Protein AF-A0A2M3ZCM7-F1 (afdb_monomer_lite)

Secondary structure (DSSP, 8-state):
---TTTTS--S-------TT-SS-HHHHHHHHHHHHHHHHHHHHHHHHHHHHHTTS---TTS-TT-PPPHHHHHHHHHHHHHHHHHHHHHHHS-HHHHHHTT-

Foldseek 3Di:
DDDPCPPPDPDDDDDPDPPPPPPPPPVVVVVVVVVVVVVVVVVVVVVVVVVVPPPDDDDPPDDPDDDDDPVRVVVVVVVVVVVVVVVVVVVVDDPVNVVVVVD

Organism: NCBI:txid58242

Radius of gyration: 28.91 Å; chains: 1; bounding box: 55×28×83 Å

pLDDT: mean 72.16, std 17.97, range [42.59, 95.56]

Structure (mmCIF, N/CA/C/O backbone):
data_AF-A0A2M3ZCM7-F1
#
_entry.id   AF-A0A2M3ZCM7-F1
#
loop_
_atom_site.group_PDB
_atom_site.id
_atom_site.type_symbol
_atom_site.label_atom_id
_atom_site.label_alt_id
_atom_site.label_comp_id
_atom_site.label_asym_id
_atom_site.label_entity_id
_atom_site.label_seq_id
_atom_site.pdbx_PDB_ins_code
_atom_site.Cartn_x
_atom_site.Cartn_y
_atom_site.Cartn_z
_atom_site.occupancy
_atom_site.B_iso_or_equiv
_atom_site.auth_seq_id
_atom_site.auth_comp_id
_atom_site.auth_asym_id
_atom_site.auth_atom_id
_atom_site.pdbx_PDB_model_num
ATOM 1 N N . MET A 1 1 ? 16.831 5.278 57.180 1.00 63.19 1 MET A N 1
ATOM 2 C CA . MET A 1 1 ? 16.059 5.564 55.955 1.00 63.19 1 MET A CA 1
ATOM 3 C C . MET A 1 1 ? 14.681 4.972 56.164 1.00 63.19 1 MET A C 1
ATOM 5 O O . MET A 1 1 ? 14.606 3.761 56.311 1.00 63.19 1 MET A O 1
ATOM 9 N N . ALA A 1 2 ? 13.650 5.801 56.328 1.00 73.25 2 ALA A N 1
ATOM 10 C CA . ALA A 1 2 ? 12.276 5.312 56.453 1.00 73.25 2 ALA A CA 1
ATOM 11 C C . ALA A 1 2 ? 11.767 4.894 55.066 1.00 73.25 2 ALA A C 1
ATOM 13 O O . ALA A 1 2 ? 12.061 5.576 54.084 1.00 73.25 2 ALA A O 1
ATOM 14 N N . ASP A 1 3 ? 11.071 3.761 54.993 1.00 80.88 3 ASP A N 1
ATOM 15 C CA . ASP A 1 3 ? 10.528 3.221 53.747 1.00 80.88 3 ASP A CA 1
ATOM 16 C C . ASP A 1 3 ? 9.280 4.025 53.346 1.00 80.88 3 ASP A C 1
ATOM 18 O O . ASP A 1 3 ? 8.323 4.153 54.111 1.00 80.88 3 ASP A O 1
ATOM 22 N N . GLU A 1 4 ? 9.297 4.590 52.139 1.00 83.62 4 GLU A N 1
ATOM 23 C CA . GLU A 1 4 ? 8.262 5.476 51.589 1.00 83.62 4 GLU A CA 1
ATOM 24 C C . GLU A 1 4 ? 6.860 4.830 51.593 1.00 83.62 4 GLU A C 1
ATOM 26 O O . GLU A 1 4 ? 5.840 5.519 51.666 1.00 83.62 4 GLU A O 1
ATOM 31 N N . TYR A 1 5 ? 6.798 3.495 51.594 1.00 86.25 5 TYR A N 1
ATOM 32 C CA . TYR A 1 5 ? 5.560 2.720 51.490 1.00 86.25 5 TYR A CA 1
ATOM 33 C C . TYR A 1 5 ? 4.997 2.223 52.828 1.00 86.25 5 TYR A C 1
ATOM 35 O O . TYR A 1 5 ? 4.001 1.491 52.838 1.00 86.25 5 TYR A O 1
ATOM 43 N N . GLU A 1 6 ? 5.578 2.619 53.962 1.00 85.94 6 GLU A N 1
ATOM 44 C CA . GLU A 1 6 ? 5.128 2.166 55.286 1.00 85.94 6 GLU A CA 1
ATOM 45 C C . GLU A 1 6 ? 3.672 2.574 55.594 1.00 85.94 6 GLU A C 1
ATOM 47 O O . GLU A 1 6 ? 2.922 1.822 56.215 1.00 85.94 6 GLU A O 1
ATOM 52 N N . HIS A 1 7 ? 3.226 3.712 55.058 1.00 86.44 7 HIS A N 1
ATOM 53 C CA . HIS A 1 7 ? 1.881 4.260 55.274 1.00 86.44 7 HIS A CA 1
ATOM 54 C C . HIS A 1 7 ? 0.804 3.674 54.343 1.00 86.44 7 HIS A C 1
AT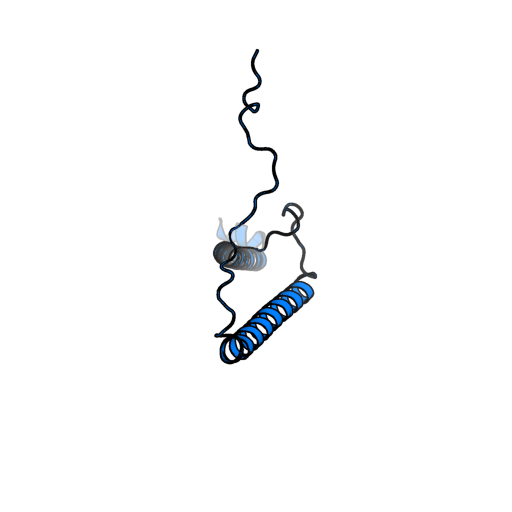OM 56 O O . HIS A 1 7 ? -0.370 4.044 54.438 1.00 86.44 7 HIS A O 1
ATOM 62 N N . VAL A 1 8 ? 1.167 2.782 53.416 1.00 87.56 8 VAL A N 1
ATOM 63 C CA . VAL A 1 8 ? 0.222 2.261 52.422 1.00 87.56 8 VAL A CA 1
ATOM 64 C C . VAL A 1 8 ? -0.587 1.100 52.995 1.00 87.56 8 VAL A C 1
ATOM 66 O O . VAL A 1 8 ? -0.060 0.129 53.539 1.00 87.56 8 VAL A O 1
ATOM 69 N N . ASN A 1 9 ? -1.907 1.163 52.821 1.00 85.00 9 ASN A N 1
ATOM 70 C CA . ASN A 1 9 ? -2.808 0.096 53.237 1.00 85.00 9 ASN A CA 1
ATOM 71 C C . ASN A 1 9 ? -2.646 -1.138 52.328 1.00 85.00 9 ASN A C 1
ATOM 73 O O . ASN A 1 9 ? -3.027 -1.118 51.160 1.00 85.00 9 ASN A O 1
ATOM 77 N N . LYS A 1 10 ? -2.120 -2.234 52.888 1.00 88.50 10 LYS A N 1
ATOM 78 C CA . LYS A 1 10 ? -1.837 -3.497 52.175 1.00 88.50 10 LYS A CA 1
ATOM 79 C C . LYS A 1 10 ? -3.068 -4.400 51.986 1.00 88.50 10 LYS A C 1
ATOM 81 O O . LYS A 1 10 ? -2.943 -5.529 51.512 1.00 88.50 10 LYS A O 1
ATOM 86 N N . SER A 1 11 ? -4.258 -3.956 52.394 1.00 87.44 11 SER A N 1
ATOM 87 C CA . SER A 1 11 ? -5.482 -4.753 52.262 1.00 87.44 11 SER A CA 1
ATOM 88 C C . SER A 1 11 ? -6.016 -4.782 50.823 1.00 87.44 11 SER A C 1
ATOM 90 O O . SER A 1 11 ? -5.798 -3.875 50.023 1.00 87.44 11 SER A O 1
ATOM 92 N N . LYS A 1 12 ? -6.744 -5.853 50.475 1.00 85.31 12 LYS A N 1
ATOM 93 C CA . LYS A 1 12 ? -7.383 -5.992 49.157 1.00 85.31 12 LYS A CA 1
ATOM 94 C C . LYS A 1 12 ? -8.462 -4.915 48.977 1.00 85.31 12 LYS A C 1
ATOM 96 O O . LYS A 1 12 ? -9.352 -4.795 49.820 1.00 85.31 12 LYS A O 1
ATOM 101 N N . LEU A 1 13 ? -8.420 -4.192 47.854 1.00 83.31 13 LEU A N 1
ATOM 102 C CA . LEU A 1 13 ? -9.387 -3.147 47.501 1.00 83.31 13 LEU A CA 1
ATOM 103 C C . LEU A 1 13 ? -10.820 -3.707 47.476 1.00 83.31 13 LEU A C 1
ATOM 105 O O . LEU A 1 13 ? -11.167 -4.532 46.629 1.00 83.31 13 LEU A O 1
ATOM 109 N N . LYS A 1 14 ? -11.667 -3.238 48.397 1.00 84.69 14 LYS A N 1
ATOM 110 C CA . LYS A 1 14 ? -13.102 -3.546 48.411 1.00 84.69 14 LYS A CA 1
ATOM 111 C C . LYS A 1 14 ? -13.855 -2.442 47.676 1.00 84.69 14 LYS A C 1
ATOM 113 O O . LYS A 1 14 ? -14.013 -1.342 48.196 1.00 84.69 14 LYS A O 1
ATOM 118 N N . LEU A 1 15 ? -14.335 -2.738 46.472 1.00 80.81 15 LEU A N 1
ATOM 119 C CA . LEU A 1 15 ? -15.217 -1.836 45.734 1.00 80.81 15 LEU A CA 1
ATOM 120 C C . LEU A 1 15 ? -16.626 -1.909 46.330 1.00 80.81 15 LEU A C 1
ATOM 122 O O . LEU A 1 15 ? -17.174 -3.003 46.491 1.00 80.81 15 LEU A O 1
ATOM 126 N N . ARG A 1 16 ? -17.234 -0.756 46.638 1.00 80.38 16 ARG A N 1
ATOM 127 C CA . ARG A 1 16 ? -18.668 -0.704 46.944 1.00 80.38 16 ARG A CA 1
ATOM 128 C C . ARG A 1 16 ? -19.443 -1.033 45.672 1.00 80.38 16 ARG A C 1
ATOM 130 O O . ARG A 1 16 ? -19.639 -0.185 44.812 1.00 80.38 16 ARG A O 1
ATOM 137 N N . VAL A 1 17 ? -19.873 -2.282 45.558 1.00 63.53 17 VAL A N 1
ATOM 138 C CA . VAL A 1 17 ? -20.902 -2.669 44.597 1.00 63.53 17 VAL A CA 1
ATOM 139 C C . VAL A 1 17 ? -22.241 -2.274 45.210 1.00 63.53 17 VAL A C 1
ATOM 141 O O . VAL A 1 17 ? -22.581 -2.745 46.292 1.00 63.53 17 VAL A O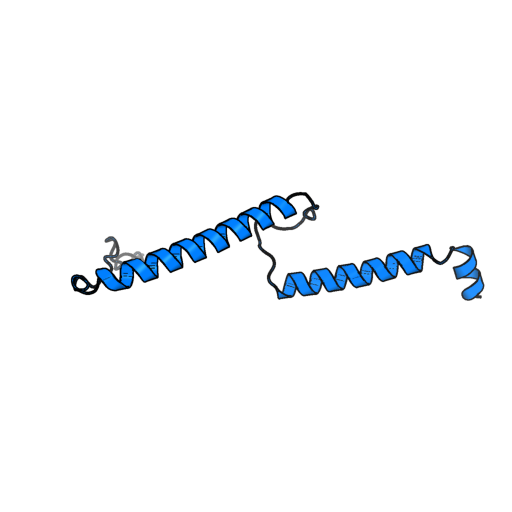 1
ATOM 144 N N . GLU A 1 18 ? -22.974 -1.387 44.537 1.00 57.12 18 GLU A N 1
ATOM 145 C CA . GLU A 1 18 ? -24.331 -0.965 44.899 1.00 57.12 18 GLU A CA 1
ATOM 146 C C . GLU A 1 18 ? -25.245 -2.193 45.056 1.00 57.12 18 GLU A C 1
ATOM 148 O O . GLU A 1 18 ? -25.730 -2.782 44.087 1.00 57.12 18 GLU A O 1
ATOM 153 N N . SER A 1 19 ? -25.466 -2.620 46.297 1.00 54.78 19 SER A N 1
ATOM 154 C CA . SER A 1 19 ? -26.238 -3.814 46.652 1.00 54.78 19 SER A CA 1
ATOM 155 C C . SER A 1 19 ? -27.764 -3.632 46.574 1.00 54.78 19 SER A C 1
ATOM 157 O O . SER A 1 19 ? -28.501 -4.538 46.964 1.00 54.78 19 SER A O 1
ATOM 159 N N . ASP A 1 20 ? -28.256 -2.525 46.006 1.00 53.22 20 ASP A N 1
ATOM 160 C CA . ASP A 1 20 ? -29.688 -2.174 45.982 1.00 53.22 20 ASP A CA 1
ATOM 161 C C . ASP A 1 20 ? -30.415 -2.539 44.672 1.00 53.22 20 ASP A C 1
ATOM 163 O O . ASP A 1 20 ? -31.621 -2.327 44.516 1.00 53.22 20 ASP A O 1
ATOM 167 N N . ILE A 1 21 ? -29.738 -3.172 43.709 1.00 55.69 21 ILE A N 1
ATOM 168 C CA . ILE A 1 21 ? -30.318 -3.499 42.391 1.00 55.69 21 ILE A CA 1
ATOM 169 C C . ILE A 1 21 ? -31.120 -4.820 42.425 1.00 55.69 21 ILE A C 1
ATOM 171 O O . ILE A 1 21 ? -31.012 -5.655 41.530 1.00 55.69 21 ILE A O 1
ATOM 175 N N . LYS A 1 22 ? -31.960 -5.053 43.441 1.00 55.88 22 LYS A N 1
ATOM 176 C CA . LYS A 1 22 ? -32.776 -6.288 43.525 1.00 55.88 22 LYS A CA 1
ATOM 177 C C . LYS A 1 22 ? -34.150 -6.210 42.839 1.00 55.88 22 LYS A C 1
ATOM 179 O O . LYS A 1 22 ? -34.810 -7.234 42.717 1.00 55.88 22 LYS A O 1
ATOM 184 N N . LYS A 1 23 ? -3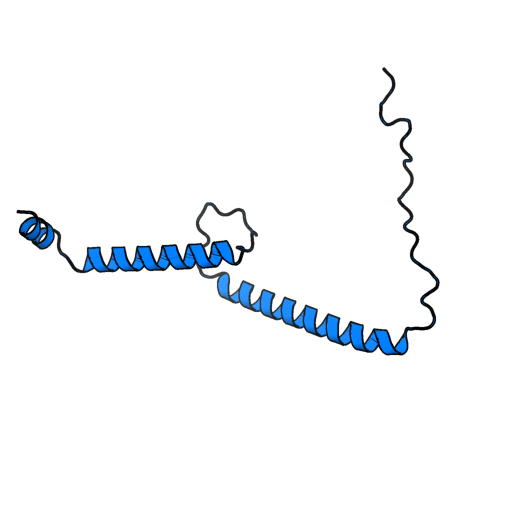4.586 -5.055 42.308 1.00 53.00 23 LYS A N 1
ATOM 185 C CA . LYS A 1 23 ? -35.950 -4.898 41.727 1.00 53.00 23 LYS A CA 1
ATOM 186 C C . LYS A 1 23 ? -36.045 -4.514 40.236 1.00 53.00 23 LYS A C 1
ATOM 188 O O . LYS A 1 23 ? -37.139 -4.253 39.749 1.00 53.00 23 LYS A O 1
ATOM 193 N N . LYS A 1 24 ? -34.951 -4.529 39.456 1.00 50.38 24 LYS A N 1
ATOM 194 C CA . LYS A 1 24 ? -34.969 -4.239 37.990 1.00 50.38 24 LYS A CA 1
ATOM 195 C C . LYS A 1 24 ? -34.545 -5.421 37.093 1.00 50.38 24 LYS A C 1
ATOM 197 O O . LYS A 1 24 ? -34.102 -5.225 35.960 1.00 50.38 24 LYS A O 1
ATOM 202 N N . HIS A 1 25 ? -34.667 -6.658 37.580 1.00 51.22 25 HIS A N 1
ATOM 203 C CA . HIS A 1 25 ? -34.069 -7.834 36.933 1.00 51.22 25 HIS A CA 1
ATOM 204 C C . HIS A 1 25 ? -34.822 -8.397 35.708 1.00 51.22 25 HIS A C 1
ATOM 206 O O . HIS A 1 25 ? -34.172 -9.013 34.864 1.00 51.22 25 HIS A O 1
ATOM 212 N N . SER A 1 26 ? -36.131 -8.161 35.525 1.00 51.34 26 SER A N 1
ATOM 213 C CA . SER A 1 26 ? -36.867 -8.805 34.412 1.00 51.34 26 SER A CA 1
ATOM 214 C C . SER A 1 26 ? -36.728 -8.093 33.056 1.00 51.34 26 SER A C 1
ATOM 216 O O . SER A 1 26 ? -36.635 -8.751 32.025 1.00 51.34 26 SER A O 1
ATOM 218 N N . LYS A 1 27 ? -36.630 -6.753 33.021 1.00 50.12 27 LYS A N 1
ATOM 219 C CA . LYS A 1 27 ? -36.453 -5.995 31.759 1.00 50.12 27 LYS A CA 1
ATOM 220 C C . LYS A 1 27 ? -34.983 -5.849 31.334 1.00 50.12 27 LYS A C 1
ATOM 222 O O . LYS A 1 27 ? -34.698 -5.731 30.142 1.00 50.12 27 LYS A O 1
ATOM 227 N N . LYS A 1 28 ? -34.029 -5.899 32.276 1.00 49.81 28 LYS A N 1
ATOM 228 C CA . LYS A 1 28 ? -32.583 -5.787 31.984 1.00 49.81 28 LYS A CA 1
ATOM 229 C C . LYS A 1 28 ? -31.978 -7.099 31.470 1.00 49.81 28 LYS A C 1
ATOM 231 O O . LYS A 1 28 ? -31.020 -7.044 30.703 1.00 49.81 28 LYS A O 1
ATOM 236 N N . SER A 1 29 ? -32.543 -8.262 31.813 1.00 51.41 29 SER A N 1
ATOM 237 C CA . SER A 1 29 ? -32.052 -9.566 31.334 1.00 51.41 29 SER A CA 1
ATOM 238 C C . SER A 1 29 ? -32.227 -9.740 29.820 1.00 51.41 29 SER A C 1
ATOM 240 O O . SER A 1 29 ? -31.282 -10.157 29.154 1.00 51.41 29 SER A O 1
ATOM 242 N N . LYS A 1 30 ? -33.368 -9.316 29.252 1.00 52.19 30 LYS A N 1
ATOM 243 C CA . LYS A 1 30 ? -33.639 -9.382 27.801 1.00 52.19 30 LYS A CA 1
ATOM 244 C C . LYS A 1 30 ? -32.767 -8.413 26.989 1.00 52.19 30 LYS A C 1
ATOM 246 O O . LYS A 1 30 ? -32.352 -8.734 25.880 1.00 52.19 30 LYS A O 1
ATOM 251 N N . LYS A 1 31 ? -32.430 -7.243 27.553 1.00 53.91 31 LYS A N 1
ATOM 252 C CA . LYS A 1 31 ? -31.504 -6.282 26.921 1.00 53.91 31 LYS A CA 1
ATOM 253 C C . LYS A 1 31 ? -30.047 -6.757 27.018 1.00 53.91 31 LYS A C 1
ATOM 255 O O . LYS A 1 31 ? -29.320 -6.674 26.036 1.00 53.91 31 LYS A O 1
ATOM 260 N N . LYS A 1 32 ? -29.654 -7.351 28.154 1.00 54.22 32 LYS A N 1
ATOM 261 C CA . LYS A 1 32 ? -28.316 -7.929 28.364 1.00 54.22 32 LYS A CA 1
ATOM 262 C C . LYS A 1 32 ? -28.090 -9.204 27.543 1.00 54.22 32 LYS A C 1
ATOM 264 O O . LYS A 1 32 ? -26.957 -9.433 27.145 1.00 54.22 32 LYS A O 1
ATOM 269 N N . SER A 1 33 ? -29.119 -10.015 27.259 1.00 56.53 33 SER A N 1
ATOM 270 C CA . SER A 1 33 ? -28.965 -11.152 26.336 1.00 56.53 33 SER A CA 1
ATOM 271 C C . SER A 1 33 ? -28.799 -10.675 24.895 1.00 56.53 33 SER A C 1
ATOM 273 O O . SER A 1 33 ? -27.857 -11.106 24.248 1.00 56.53 33 SER A O 1
ATOM 275 N N . LYS A 1 34 ? -29.605 -9.706 24.430 1.00 57.50 34 LYS A N 1
ATOM 276 C CA . LYS A 1 34 ? -29.468 -9.144 23.075 1.00 57.50 34 LYS A CA 1
ATOM 277 C C . LYS A 1 34 ? -28.108 -8.468 22.861 1.00 57.50 34 LYS A C 1
ATOM 279 O O . LYS A 1 34 ? -27.527 -8.634 21.794 1.00 57.50 34 LYS A O 1
ATOM 284 N N . ASP A 1 35 ? -27.581 -7.764 23.865 1.00 58.91 35 ASP A N 1
ATOM 285 C CA . ASP A 1 35 ? -26.223 -7.203 23.802 1.00 58.91 35 ASP A CA 1
ATOM 286 C C . ASP A 1 35 ? -25.139 -8.278 23.844 1.00 58.91 35 ASP A C 1
ATOM 288 O O . ASP A 1 35 ? -24.182 -8.188 23.084 1.00 58.91 35 ASP A O 1
ATOM 292 N N . LYS A 1 36 ? -25.285 -9.327 24.664 1.00 59.69 36 LYS A N 1
ATOM 293 C CA . LYS A 1 36 ? -24.341 -10.454 24.654 1.00 59.69 36 LYS A CA 1
ATOM 294 C C . LYS A 1 36 ? -24.325 -11.166 23.305 1.00 59.69 36 LYS A C 1
ATOM 296 O O . LYS A 1 36 ? -23.246 -11.454 22.811 1.00 59.69 36 LYS A O 1
ATOM 301 N N . THR A 1 37 ? -25.485 -11.393 22.689 1.00 60.25 37 THR A N 1
ATOM 302 C CA . THR A 1 37 ? -25.573 -12.017 21.364 1.00 60.25 37 THR A CA 1
ATOM 303 C C . THR A 1 37 ? -24.952 -11.126 20.293 1.00 60.25 37 THR A C 1
ATOM 305 O O . THR A 1 37 ? -24.178 -11.616 19.486 1.00 60.25 37 THR A O 1
ATOM 308 N N . LYS A 1 38 ? -25.202 -9.809 20.314 1.00 61.31 38 LYS A N 1
ATOM 309 C CA . LYS A 1 38 ? -24.540 -8.870 19.393 1.00 61.31 38 LYS A CA 1
ATOM 310 C C . LYS A 1 38 ? -23.027 -8.835 19.591 1.00 61.31 38 LYS A C 1
ATOM 312 O O . LYS A 1 38 ? -22.296 -8.876 18.615 1.00 61.31 38 LYS A O 1
ATOM 317 N N . MET A 1 39 ? -22.563 -8.796 20.838 1.00 59.12 39 MET A N 1
ATOM 318 C CA . MET A 1 39 ? -21.136 -8.836 21.161 1.00 59.12 39 MET A CA 1
ATOM 319 C C . MET A 1 39 ? -20.498 -10.148 20.710 1.00 59.12 39 MET A C 1
ATOM 321 O O . MET A 1 39 ? -19.382 -10.128 20.215 1.00 59.12 39 MET A O 1
ATOM 325 N N . GLN A 1 40 ? -21.204 -11.272 20.845 1.00 61.81 40 GLN A N 1
ATOM 326 C CA . GLN A 1 40 ? -20.732 -12.587 20.423 1.00 61.81 40 GLN A CA 1
ATOM 327 C C . GLN A 1 40 ? -20.711 -12.726 18.896 1.00 61.81 40 GLN A C 1
ATOM 329 O O . GLN A 1 40 ? -19.744 -13.263 18.377 1.00 61.81 40 GLN A O 1
ATOM 334 N N . ILE A 1 41 ? -21.700 -12.171 18.185 1.00 64.75 41 ILE A N 1
ATOM 335 C CA . ILE A 1 41 ? -21.705 -12.086 16.715 1.00 64.75 41 ILE A CA 1
ATOM 336 C C . ILE A 1 41 ? -20.547 -11.207 16.233 1.00 64.75 41 ILE A C 1
ATOM 338 O O . ILE A 1 41 ? -19.794 -11.630 15.371 1.00 64.75 41 ILE A O 1
ATOM 342 N N . VAL A 1 42 ? -20.327 -10.037 16.843 1.00 64.62 42 VAL A N 1
ATOM 343 C CA . VAL A 1 42 ? -19.185 -9.167 16.507 1.00 64.62 42 VAL A CA 1
ATOM 344 C C . VAL A 1 42 ? -17.850 -9.859 16.807 1.00 64.62 42 VAL A C 1
ATOM 346 O O . VAL A 1 42 ? -16.908 -9.725 16.033 1.00 64.62 42 VAL A O 1
ATOM 349 N N . LEU A 1 43 ? -17.758 -10.631 17.897 1.00 62.16 43 LEU A N 1
ATOM 350 C CA . LEU A 1 43 ? -16.567 -11.425 18.212 1.00 62.16 43 LEU A CA 1
ATOM 351 C C . LEU A 1 43 ? -16.361 -12.585 17.232 1.00 62.16 43 LEU A C 1
ATOM 353 O O . LEU A 1 43 ? -15.220 -12.897 16.907 1.00 62.16 43 LEU A O 1
ATOM 357 N N . GLU A 1 44 ? -17.428 -13.249 16.787 1.00 60.94 44 GLU A N 1
ATOM 358 C CA . GLU A 1 44 ? -17.352 -14.327 15.798 1.00 60.94 44 GLU A CA 1
ATOM 359 C C . GLU A 1 44 ? -17.040 -13.807 14.397 1.00 60.94 44 GLU A C 1
ATOM 361 O O . GLU A 1 44 ? -16.215 -14.409 13.716 1.00 60.94 44 GLU A O 1
ATOM 366 N N . ASP A 1 45 ? -17.613 -12.675 13.991 1.00 58.53 45 ASP A N 1
ATOM 367 C CA . ASP A 1 45 ? -17.284 -12.003 12.733 1.00 58.53 45 ASP A CA 1
ATOM 368 C C . ASP A 1 45 ? -15.830 -11.519 12.746 1.00 58.53 45 ASP A C 1
ATOM 370 O O . ASP A 1 45 ? -15.107 -11.747 11.776 1.00 58.53 45 ASP A O 1
ATOM 374 N N . ALA A 1 46 ? -15.352 -10.971 13.872 1.00 57.84 46 ALA A N 1
ATOM 375 C CA . ALA A 1 46 ? -13.940 -10.639 14.060 1.00 57.84 46 ALA A CA 1
ATOM 376 C C . ALA A 1 46 ? -13.038 -11.889 14.007 1.00 57.84 46 ALA A C 1
ATOM 378 O O . ALA A 1 46 ? -11.975 -11.871 13.392 1.00 57.84 46 ALA A O 1
ATOM 379 N N . ARG A 1 47 ? -13.459 -13.015 14.599 1.00 57.47 47 ARG A N 1
ATOM 380 C CA . ARG A 1 47 ? -12.709 -14.285 14.533 1.00 57.47 47 ARG A CA 1
ATOM 381 C C . ARG A 1 47 ? -12.701 -14.895 13.130 1.00 57.47 47 ARG A C 1
ATOM 383 O O . ARG A 1 47 ? -11.694 -15.484 12.740 1.00 57.47 47 ARG A O 1
ATOM 390 N N . LYS A 1 48 ? -13.782 -14.748 12.361 1.00 56.75 48 LYS A N 1
ATOM 391 C CA . LYS A 1 48 ? -13.855 -15.184 10.959 1.00 56.75 48 LYS A CA 1
ATOM 392 C C . LYS A 1 48 ? -12.996 -14.304 10.051 1.00 56.75 48 LYS A C 1
ATOM 394 O O . LYS A 1 48 ? -12.306 -14.845 9.189 1.00 56.75 48 LYS A O 1
ATOM 399 N N . SER A 1 49 ? -12.952 -12.987 10.278 1.00 52.62 49 SER A N 1
ATOM 400 C CA . SER A 1 49 ? -12.025 -12.103 9.555 1.00 52.62 49 SER A CA 1
ATOM 401 C C . SER A 1 49 ? -10.560 -12.391 9.897 1.00 52.62 49 SER A C 1
ATOM 403 O O . SER A 1 49 ? -9.713 -12.372 9.008 1.00 52.62 49 SER A O 1
ATOM 405 N N . GLU A 1 50 ? -10.263 -12.749 11.150 1.00 51.47 50 GLU A N 1
ATOM 406 C CA . GLU A 1 50 ? -8.921 -13.161 11.588 1.00 51.47 50 GLU A CA 1
ATOM 407 C C . GLU A 1 50 ? -8.482 -14.500 10.968 1.00 51.47 50 GLU A C 1
ATOM 409 O O . GLU A 1 50 ? -7.316 -14.667 10.614 1.00 51.47 50 GLU A O 1
ATOM 414 N N . GLN A 1 51 ? -9.393 -15.465 10.794 1.00 47.69 51 GLN A N 1
ATOM 415 C CA . GLN A 1 51 ? -9.071 -16.744 10.146 1.00 47.69 51 GLN A CA 1
ATOM 416 C C . GLN A 1 51 ? -8.887 -16.613 8.625 1.00 47.69 51 GLN A C 1
ATOM 418 O O . GLN A 1 51 ? -8.056 -17.325 8.065 1.00 47.69 51 GLN A O 1
ATOM 423 N N . GLY A 1 52 ? -9.581 -15.675 7.971 1.00 43.38 52 GLY A N 1
ATOM 424 C CA . GLY A 1 52 ? -9.405 -15.388 6.541 1.00 43.38 52 GLY A CA 1
ATOM 425 C C . GLY A 1 52 ? -8.136 -14.593 6.199 1.00 43.38 52 GLY A C 1
ATOM 426 O O . GLY A 1 52 ? -7.636 -14.700 5.084 1.00 43.38 52 GLY A O 1
ATOM 427 N N . GLN A 1 53 ? -7.581 -13.825 7.146 1.00 45.72 53 GLN A N 1
ATOM 428 C CA . GLN A 1 53 ? -6.386 -12.994 6.918 1.00 45.72 53 GLN A CA 1
ATOM 429 C C . GLN A 1 53 ? -5.059 -13.645 7.334 1.00 45.72 53 GLN A C 1
ATOM 431 O O . GLN A 1 53 ? -3.990 -13.111 7.038 1.00 45.72 53 GLN A O 1
ATOM 436 N N . ARG A 1 54 ? -5.082 -14.830 7.958 1.00 43.31 54 ARG A N 1
ATOM 437 C CA . ARG A 1 54 ? -3.857 -15.559 8.346 1.00 43.31 54 ARG A CA 1
ATOM 438 C C . ARG A 1 54 ? -3.036 -16.110 7.175 1.00 43.31 54 ARG A C 1
ATOM 440 O O . ARG A 1 54 ? -1.964 -16.653 7.416 1.00 43.31 54 ARG A O 1
ATOM 447 N N . GLN A 1 55 ? -3.493 -15.969 5.930 1.00 42.59 55 GLN A N 1
ATOM 448 C CA . GLN A 1 55 ? -2.765 -16.462 4.754 1.00 42.59 55 GLN A CA 1
ATOM 449 C C . GLN A 1 55 ? -2.000 -15.395 3.964 1.00 42.59 55 GLN A C 1
ATOM 451 O O . GLN A 1 55 ? -1.298 -15.745 3.021 1.00 42.59 55 GLN A O 1
ATOM 456 N N . THR A 1 56 ? -2.035 -14.117 4.348 1.00 43.16 56 THR A N 1
ATOM 457 C CA . THR A 1 56 ? -1.270 -13.088 3.626 1.00 43.16 56 THR A CA 1
ATOM 458 C C . THR A 1 56 ? -0.228 -12.441 4.526 1.00 43.16 56 THR A C 1
ATOM 460 O O . THR A 1 56 ? -0.490 -11.444 5.194 1.00 43.16 56 THR A O 1
ATOM 463 N N . THR A 1 57 ? 0.958 -13.056 4.534 1.00 45.81 57 THR A N 1
ATOM 464 C CA . THR A 1 57 ? 2.272 -12.405 4.675 1.00 45.81 57 THR A CA 1
ATOM 465 C C . THR A 1 57 ? 2.311 -11.214 5.637 1.00 45.81 57 THR A C 1
ATOM 467 O O . THR A 1 57 ? 2.275 -10.049 5.230 1.00 45.81 57 THR A O 1
ATOM 470 N N . THR A 1 58 ? 2.445 -11.494 6.931 1.00 50.06 58 THR A N 1
ATOM 471 C CA . THR A 1 58 ? 2.962 -10.5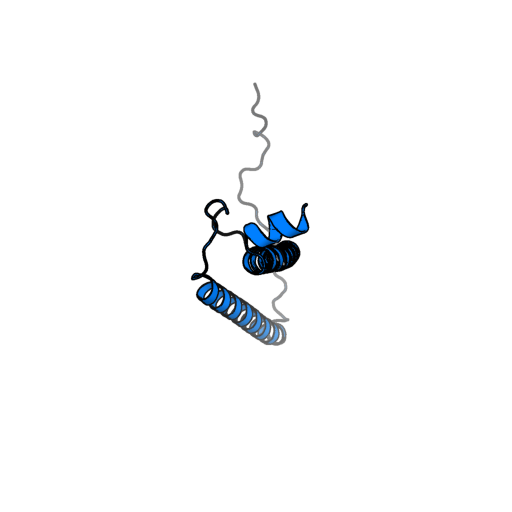03 7.877 1.00 50.06 58 THR A CA 1
ATOM 472 C C . THR A 1 58 ? 4.379 -10.103 7.444 1.00 50.06 58 THR A C 1
ATOM 474 O O . THR A 1 58 ? 5.228 -10.991 7.327 1.00 50.06 58 THR A O 1
ATOM 477 N N . PRO A 1 59 ? 4.673 -8.812 7.196 1.00 54.41 59 PRO A N 1
ATOM 478 C CA . PRO A 1 59 ? 6.047 -8.376 6.983 1.00 54.41 59 PRO A CA 1
ATOM 479 C C . PRO A 1 59 ? 6.872 -8.665 8.250 1.00 54.41 59 PRO A C 1
ATOM 481 O O . PRO A 1 59 ? 6.327 -8.579 9.354 1.00 54.41 59 PRO A O 1
ATOM 484 N N . PRO A 1 60 ? 8.175 -8.976 8.126 1.00 55.81 60 PRO A N 1
ATOM 485 C CA . PRO A 1 60 ? 9.002 -9.544 9.200 1.00 55.81 60 PRO A CA 1
ATOM 486 C C . PRO A 1 60 ? 9.263 -8.612 10.403 1.00 55.81 60 PRO A C 1
ATOM 488 O O . PRO A 1 60 ? 10.069 -8.945 11.262 1.00 55.81 60 PRO A O 1
ATOM 491 N N . ASN A 1 61 ? 8.606 -7.450 10.484 1.00 55.50 61 ASN A N 1
ATOM 492 C CA . ASN A 1 61 ? 8.877 -6.414 11.483 1.00 55.50 61 ASN A CA 1
ATOM 493 C C . ASN A 1 61 ? 7.610 -5.817 12.129 1.00 55.50 61 ASN A C 1
ATOM 495 O O . ASN A 1 61 ? 7.596 -4.652 12.520 1.00 55.50 61 ASN A O 1
ATOM 499 N N . GLN A 1 62 ? 6.513 -6.575 12.199 1.00 57.38 62 GLN A N 1
ATOM 500 C CA . GLN A 1 62 ? 5.331 -6.155 12.958 1.00 57.38 62 GLN A CA 1
ATOM 501 C C . GLN A 1 62 ? 5.282 -6.907 14.293 1.00 57.38 62 GLN A C 1
ATOM 503 O O . GLN A 1 62 ? 5.319 -8.139 14.278 1.00 57.38 62 GLN A O 1
ATOM 508 N N . PRO A 1 63 ? 5.197 -6.212 15.447 1.00 57.88 63 PRO A N 1
ATOM 509 C CA . PRO A 1 63 ? 5.022 -6.877 16.727 1.00 57.88 63 PRO A CA 1
ATOM 510 C C . PRO A 1 63 ? 3.702 -7.648 16.687 1.00 57.88 63 PRO A C 1
ATOM 512 O O . PRO A 1 63 ? 2.623 -7.072 16.523 1.00 57.88 63 PRO A O 1
ATOM 515 N N . TYR A 1 64 ? 3.822 -8.970 16.774 1.00 47.25 64 TYR A N 1
ATOM 516 C CA . TYR A 1 64 ? 2.738 -9.937 16.681 1.00 47.25 64 TYR A CA 1
ATOM 517 C C . TYR A 1 64 ? 1.538 -9.492 17.537 1.00 47.25 64 TYR A C 1
ATOM 519 O O . TYR A 1 64 ? 1.648 -9.378 18.756 1.00 47.25 64 TYR A O 1
ATOM 527 N N . GLY A 1 65 ? 0.396 -9.219 16.895 1.00 60.03 65 GLY A N 1
ATOM 528 C CA . GLY A 1 65 ? -0.882 -8.968 17.575 1.00 60.03 65 GLY A CA 1
ATOM 529 C C . GLY A 1 65 ? -1.416 -7.530 17.584 1.00 60.03 65 GLY A C 1
ATOM 530 O O . GLY A 1 65 ? -2.439 -7.294 18.226 1.00 60.03 65 GLY A O 1
ATOM 531 N N . ARG A 1 66 ? -0.801 -6.560 16.888 1.00 71.56 66 ARG A N 1
ATOM 532 C CA . ARG A 1 66 ? -1.437 -5.239 16.706 1.00 71.56 66 ARG A CA 1
ATOM 533 C C . ARG A 1 66 ? -2.470 -5.264 15.578 1.00 71.56 66 ARG A C 1
ATOM 535 O O . ARG A 1 66 ? -2.119 -5.405 14.411 1.00 71.56 66 ARG A O 1
ATOM 542 N N . VAL A 1 67 ? -3.737 -5.065 15.943 1.00 76.31 67 VAL A N 1
ATOM 543 C CA . VAL A 1 67 ? -4.800 -4.705 14.995 1.00 76.31 67 VAL A CA 1
ATOM 544 C C . VAL A 1 67 ? -4.495 -3.301 14.478 1.00 76.31 67 VAL A C 1
ATOM 546 O O . VAL A 1 67 ? -4.338 -2.372 15.274 1.00 76.31 67 VAL A O 1
ATOM 549 N N . LEU A 1 68 ? -4.376 -3.161 13.157 1.00 76.44 68 LEU A N 1
ATOM 550 C CA . LEU A 1 68 ? -4.165 -1.869 12.510 1.00 76.44 68 LEU A CA 1
ATOM 551 C C . LEU A 1 68 ? -5.359 -0.957 12.800 1.00 76.44 68 LEU A C 1
ATOM 553 O O . LEU A 1 68 ? -6.522 -1.363 12.762 1.00 76.44 68 LEU A O 1
ATOM 557 N N . THR A 1 69 ? -5.081 0.302 13.097 1.00 86.50 69 THR A N 1
ATOM 558 C CA . THR A 1 69 ? -6.124 1.319 13.194 1.00 86.50 69 THR A CA 1
ATOM 559 C C . THR A 1 69 ? -6.717 1.585 11.806 1.00 86.50 69 THR A C 1
ATOM 561 O O . THR A 1 69 ? -6.044 1.446 10.786 1.00 86.50 69 THR A O 1
ATOM 564 N N . LYS A 1 70 ? -7.968 2.059 11.740 1.00 87.25 70 LYS A N 1
ATOM 565 C CA . LYS A 1 70 ? -8.623 2.409 10.459 1.00 87.25 70 LYS A CA 1
ATOM 566 C C . LYS A 1 70 ? -7.805 3.397 9.613 1.00 87.25 70 LYS A C 1
ATOM 568 O O . LYS A 1 70 ? -7.866 3.369 8.387 1.00 87.25 70 LYS A O 1
ATOM 573 N N . ALA A 1 71 ? -7.053 4.282 10.269 1.00 88.25 71 ALA A N 1
ATOM 574 C CA . ALA A 1 71 ? -6.159 5.222 9.603 1.00 88.25 71 ALA A CA 1
ATOM 575 C C . ALA A 1 71 ? -4.939 4.514 8.987 1.00 88.25 71 ALA A C 1
ATOM 577 O O . ALA A 1 71 ? -4.589 4.788 7.840 1.00 88.25 71 ALA A O 1
ATOM 578 N N . GLU A 1 72 ? -4.330 3.572 9.709 1.00 83.75 72 GLU A N 1
ATOM 579 C CA . GLU A 1 72 ? -3.206 2.771 9.209 1.00 83.75 72 GLU A CA 1
ATOM 580 C C . GLU A 1 72 ? -3.629 1.856 8.052 1.00 83.75 72 GLU A C 1
ATOM 582 O O . GLU A 1 72 ? -2.902 1.741 7.065 1.00 83.75 72 GLU A O 1
ATOM 587 N N . GLU A 1 73 ? -4.830 1.276 8.106 1.00 85.81 73 GLU A N 1
ATOM 588 C CA . GLU A 1 73 ? -5.396 0.502 6.993 1.00 85.81 73 GLU A CA 1
ATOM 589 C C . GLU A 1 73 ? -5.587 1.363 5.736 1.00 85.81 73 GLU A C 1
ATOM 591 O O . GLU A 1 73 ? -5.192 0.974 4.632 1.00 85.81 73 GLU A O 1
ATOM 596 N N . ALA A 1 74 ? -6.158 2.564 5.889 1.00 87.69 74 ALA A N 1
ATOM 597 C CA . ALA A 1 74 ? -6.349 3.494 4.779 1.00 87.69 74 ALA A CA 1
ATOM 598 C C . ALA A 1 74 ? -5.009 3.947 4.172 1.00 87.69 74 ALA A C 1
ATOM 600 O O . ALA A 1 74 ? -4.881 4.045 2.947 1.00 87.69 74 ALA A O 1
ATOM 601 N N . PHE A 1 75 ? -4.000 4.182 5.014 1.00 91.44 75 PHE A N 1
ATOM 602 C CA . PHE A 1 75 ? -2.649 4.521 4.577 1.00 91.44 75 PHE A CA 1
ATOM 603 C C . PHE A 1 75 ? -1.989 3.368 3.814 1.00 91.44 75 PHE A C 1
ATOM 605 O O . PHE A 1 75 ? -1.481 3.580 2.710 1.00 91.44 75 PHE A O 1
ATOM 612 N N . LYS A 1 76 ? -2.067 2.140 4.339 1.00 91.81 76 LYS A N 1
ATOM 613 C CA . LYS A 1 76 ? -1.538 0.943 3.673 1.00 91.81 76 LYS A CA 1
ATOM 614 C C . LYS A 1 76 ? -2.177 0.743 2.297 1.00 91.81 76 LYS A C 1
ATOM 616 O O . LYS A 1 76 ? -1.469 0.596 1.303 1.00 91.81 76 LYS A O 1
ATOM 621 N N . LYS A 1 77 ? -3.499 0.900 2.196 1.00 93.12 77 LYS A N 1
ATOM 622 C CA . LYS A 1 77 ? -4.222 0.852 0.914 1.00 93.12 77 LYS A CA 1
ATOM 623 C C . LYS A 1 77 ? -3.753 1.930 -0.073 1.00 93.12 77 LYS A C 1
ATOM 625 O O . LYS A 1 77 ? -3.748 1.713 -1.285 1.00 93.12 77 LYS A O 1
ATOM 630 N N . MET A 1 78 ? -3.377 3.116 0.411 1.00 91.00 78 MET A N 1
ATOM 631 C CA . MET A 1 78 ? -2.805 4.164 -0.440 1.00 91.00 78 MET A CA 1
ATOM 632 C C . MET A 1 78 ? -1.393 3.801 -0.921 1.00 91.00 78 MET A C 1
ATOM 634 O O . MET A 1 78 ? -1.069 4.065 -2.083 1.00 91.00 78 MET A O 1
ATOM 638 N N . GLN A 1 79 ? -0.567 3.199 -0.062 1.00 94.56 79 GLN A N 1
ATOM 639 C CA . GLN A 1 79 ? 0.766 2.721 -0.437 1.00 94.56 79 GLN A CA 1
ATOM 640 C C . GLN A 1 79 ? 0.682 1.645 -1.520 1.00 94.56 79 GLN A C 1
ATOM 642 O O . GLN A 1 79 ? 1.304 1.810 -2.568 1.00 94.56 79 GLN A O 1
ATOM 647 N N . GLU A 1 80 ? -0.167 0.636 -1.326 1.00 94.00 80 GLU A N 1
ATOM 648 C CA .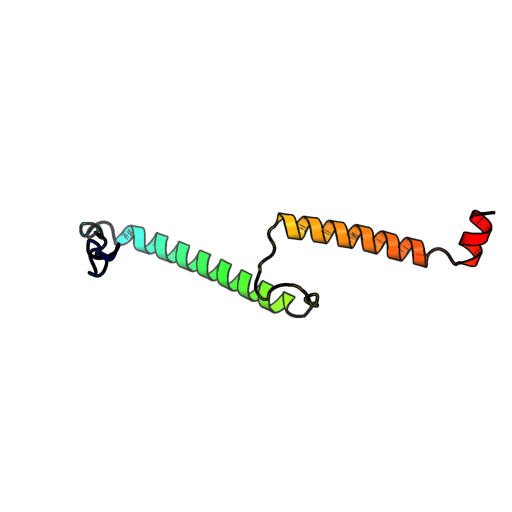 GLU A 1 80 ? -0.388 -0.450 -2.292 1.00 94.00 80 GLU A CA 1
ATOM 649 C C . GLU A 1 80 ? -0.821 0.095 -3.663 1.00 94.00 80 GLU A C 1
ATOM 651 O O . GLU A 1 80 ? -0.286 -0.293 -4.701 1.00 94.00 80 GLU A O 1
ATOM 656 N N . LYS A 1 81 ? -1.725 1.086 -3.689 1.00 95.19 81 LYS A N 1
ATOM 657 C CA . LYS A 1 81 ? -2.127 1.753 -4.940 1.00 95.19 81 LYS A CA 1
ATOM 658 C C . LYS A 1 81 ? -0.963 2.448 -5.649 1.00 95.19 81 LYS A C 1
ATOM 660 O O . LYS A 1 81 ? -0.904 2.426 -6.877 1.00 95.19 81 LYS A O 1
ATOM 665 N N . LYS A 1 82 ? -0.072 3.116 -4.910 1.00 94.38 82 LYS A N 1
ATOM 666 C CA . LYS A 1 82 ? 1.095 3.801 -5.496 1.00 94.38 82 LYS A CA 1
ATOM 667 C C . LYS A 1 82 ? 2.131 2.804 -6.000 1.00 94.38 82 LYS A C 1
ATOM 669 O O . LYS A 1 82 ? 2.706 3.019 -7.063 1.00 94.38 82 LYS A O 1
ATOM 674 N N . GLU A 1 83 ? 2.358 1.733 -5.255 1.00 94.50 83 GLU A N 1
ATOM 675 C CA . GLU A 1 83 ? 3.269 0.665 -5.647 1.00 94.50 83 GLU A CA 1
ATOM 676 C C . GLU A 1 83 ? 2.795 -0.022 -6.926 1.00 94.50 83 GLU A C 1
ATOM 678 O O . GLU A 1 83 ? 3.558 -0.093 -7.886 1.00 94.50 83 GLU A O 1
ATOM 683 N N . HIS A 1 84 ? 1.519 -0.409 -6.995 1.00 95.56 84 HIS A N 1
ATOM 684 C CA . HIS A 1 84 ? 0.947 -1.016 -8.194 1.00 95.56 84 HIS A CA 1
ATOM 685 C C . HIS A 1 84 ? 1.131 -0.123 -9.428 1.00 95.56 84 HIS A C 1
ATOM 687 O O . HIS A 1 84 ? 1.565 -0.595 -10.476 1.00 95.56 84 HIS A O 1
ATOM 693 N N . LYS A 1 85 ? 0.863 1.186 -9.302 1.00 94.69 85 LYS A N 1
ATOM 694 C CA . LYS A 1 85 ? 1.107 2.146 -10.392 1.00 94.69 85 LYS A CA 1
ATOM 695 C C . LYS A 1 85 ? 2.567 2.132 -10.852 1.00 94.69 85 LYS A C 1
ATOM 697 O O . LYS A 1 85 ? 2.820 1.994 -12.042 1.00 94.69 85 LYS A O 1
ATOM 702 N N . ARG A 1 86 ? 3.522 2.183 -9.916 1.00 94.88 86 ARG A N 1
ATOM 703 C CA . ARG A 1 86 ? 4.961 2.139 -10.234 1.00 94.88 86 ARG A CA 1
ATOM 704 C C . ARG A 1 86 ? 5.383 0.831 -10.898 1.00 94.88 86 ARG A C 1
ATOM 706 O O . ARG A 1 86 ? 6.234 0.855 -11.783 1.00 94.88 86 ARG A O 1
ATOM 713 N N . ILE A 1 87 ? 4.843 -0.302 -10.450 1.00 94.31 87 ILE A N 1
ATOM 714 C CA . ILE A 1 87 ? 5.137 -1.614 -11.041 1.00 94.31 87 ILE A CA 1
ATOM 715 C C . ILE A 1 87 ? 4.659 -1.638 -12.492 1.00 94.31 87 ILE A C 1
ATOM 717 O O . ILE A 1 87 ? 5.432 -2.003 -13.376 1.00 94.31 87 ILE A O 1
ATOM 721 N N . VAL A 1 88 ? 3.427 -1.189 -12.742 1.00 94.75 88 VAL A N 1
ATOM 722 C CA . VAL A 1 88 ? 2.856 -1.120 -14.092 1.00 94.75 88 VAL A CA 1
ATOM 723 C C . VAL A 1 88 ? 3.680 -0.199 -14.994 1.00 94.75 88 VAL A C 1
ATOM 725 O O . VAL A 1 88 ? 4.087 -0.631 -16.066 1.00 94.75 88 VAL A O 1
ATOM 728 N N . GLU A 1 89 ? 4.003 1.019 -14.557 1.00 90.12 89 GLU A N 1
ATOM 729 C CA . GLU A 1 89 ? 4.820 1.968 -15.336 1.00 90.12 89 GLU A CA 1
ATOM 730 C C . GLU A 1 89 ? 6.204 1.393 -15.688 1.00 90.12 89 GLU A C 1
ATOM 732 O O . GLU A 1 89 ? 6.663 1.491 -16.828 1.00 90.12 89 GLU A O 1
ATOM 737 N N . LYS A 1 90 ? 6.869 0.732 -14.730 1.00 92.06 90 LYS A N 1
ATOM 738 C CA . LYS A 1 90 ? 8.167 0.081 -14.974 1.00 92.06 90 LYS A CA 1
ATOM 739 C C . LYS A 1 90 ? 8.069 -1.098 -15.937 1.00 92.06 90 LYS A C 1
ATOM 741 O O . LYS A 1 90 ? 9.011 -1.315 -16.696 1.00 92.06 90 LYS A O 1
ATOM 746 N N . ALA A 1 91 ? 6.976 -1.857 -15.879 1.00 91.50 91 ALA A N 1
ATOM 747 C CA . ALA A 1 91 ? 6.741 -2.999 -16.756 1.00 91.50 91 ALA A CA 1
ATOM 748 C C . ALA A 1 91 ? 6.332 -2.575 -18.176 1.00 91.50 91 ALA A C 1
ATOM 750 O O . ALA A 1 91 ? 6.646 -3.279 -19.130 1.00 91.50 91 ALA A O 1
ATOM 751 N N . GLN A 1 92 ? 5.665 -1.427 -18.325 1.00 92.06 92 GLN A N 1
ATOM 752 C CA . GLN A 1 92 ? 5.231 -0.903 -19.622 1.00 92.06 92 GLN A CA 1
ATOM 753 C C . GLN A 1 92 ? 6.398 -0.516 -20.533 1.00 92.06 92 GLN A C 1
A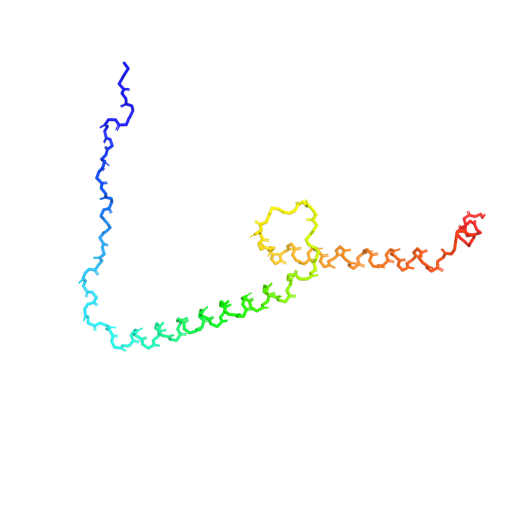TOM 755 O O . GLN A 1 92 ? 6.299 -0.683 -21.745 1.00 92.06 92 GLN A O 1
ATOM 760 N N . MET A 1 93 ? 7.494 0.005 -19.972 1.00 92.19 93 MET A N 1
ATOM 761 C CA . MET A 1 93 ? 8.620 0.498 -20.765 1.00 92.19 93 MET A CA 1
ATOM 762 C C . MET A 1 93 ? 9.869 -0.353 -20.591 1.00 92.19 93 MET A C 1
ATOM 764 O O . MET A 1 93 ? 10.414 -0.498 -19.488 1.00 92.19 93 MET A O 1
ATOM 768 N N . THR A 1 94 ? 10.402 -0.815 -21.717 1.00 93.56 94 THR A N 1
ATOM 769 C CA . THR A 1 94 ? 11.721 -1.452 -21.760 1.00 93.56 94 THR A CA 1
ATOM 770 C C . THR A 1 94 ? 12.829 -0.436 -21.466 1.00 93.56 94 THR A C 1
ATOM 772 O O . THR A 1 94 ? 12.655 0.775 -21.623 1.00 93.56 94 THR A O 1
ATOM 775 N N . HIS A 1 95 ? 13.998 -0.917 -21.025 1.00 91.00 95 HIS A N 1
ATOM 776 C CA . HIS A 1 95 ? 15.139 -0.034 -20.759 1.00 91.00 95 HIS A CA 1
ATOM 777 C C . HIS A 1 95 ? 15.559 0.744 -22.014 1.00 91.00 95 HIS A C 1
ATOM 779 O O . HIS A 1 95 ? 15.778 1.946 -21.927 1.00 91.00 95 HIS A O 1
ATOM 785 N N . LYS A 1 96 ? 15.568 0.087 -23.181 1.00 94.56 96 LYS A N 1
ATOM 786 C CA . LYS A 1 96 ? 15.891 0.710 -24.470 1.00 94.56 96 LYS A CA 1
ATOM 787 C C . LYS A 1 96 ? 14.962 1.885 -24.795 1.00 94.56 96 LYS A C 1
ATOM 789 O O . LYS A 1 96 ? 15.449 2.970 -25.068 1.00 94.56 96 LYS A O 1
ATOM 794 N N . GLN A 1 97 ? 13.647 1.703 -24.661 1.00 92.31 97 GLN A N 1
ATOM 795 C CA . GLN A 1 97 ? 12.668 2.780 -24.877 1.00 92.31 97 GLN A CA 1
ATOM 796 C C . GLN A 1 97 ? 12.849 3.939 -23.889 1.00 92.31 97 GLN A C 1
ATOM 798 O O . GLN A 1 97 ? 12.675 5.095 -24.253 1.00 92.31 97 GLN A O 1
ATOM 803 N N . ARG A 1 98 ? 13.223 3.647 -22.636 1.00 93.75 98 ARG A N 1
ATOM 804 C CA . ARG A 1 98 ? 13.558 4.689 -21.653 1.00 93.75 98 ARG A CA 1
ATOM 805 C C . ARG A 1 98 ? 14.805 5.484 -22.041 1.00 93.75 98 ARG A C 1
ATOM 807 O O . ARG A 1 98 ? 14.825 6.681 -21.801 1.00 93.75 98 ARG A O 1
ATOM 814 N N . VAL A 1 99 ? 15.812 4.836 -22.628 1.00 95.19 99 VAL A N 1
ATOM 815 C CA . VAL A 1 99 ? 17.016 5.510 -23.141 1.00 95.19 99 VAL A CA 1
ATOM 816 C C . VAL A 1 99 ? 16.682 6.353 -24.373 1.00 95.19 99 VAL A C 1
ATOM 818 O O . VAL A 1 99 ? 17.115 7.493 -24.459 1.00 95.19 99 VAL A O 1
ATOM 821 N N . GLU A 1 100 ? 15.866 5.835 -25.291 1.00 94.62 100 GLU A N 1
ATOM 822 C CA . GLU A 1 100 ? 15.430 6.564 -26.493 1.00 94.62 100 GLU A CA 1
ATOM 823 C C . GLU A 1 100 ? 14.595 7.811 -26.171 1.00 94.62 100 GLU A C 1
ATOM 825 O O . GLU A 1 100 ? 14.731 8.809 -26.857 1.00 94.62 100 GLU A O 1
ATOM 830 N N . GLN A 1 101 ? 13.752 7.775 -25.134 1.00 89.94 101 GLN A N 1
ATOM 831 C CA . GLN A 1 101 ? 12.968 8.939 -24.684 1.00 89.94 101 GLN A CA 1
ATOM 832 C C . GLN A 1 101 ? 13.789 9.955 -23.875 1.00 89.94 101 GLN A C 1
ATOM 834 O O . GLN A 1 101 ? 13.315 11.060 -23.628 1.00 89.94 101 GLN A O 1
ATOM 839 N N . PHE A 1 102 ? 14.963 9.556 -23.378 1.00 91.81 102 PHE A N 1
ATOM 840 C CA . PHE A 1 102 ? 15.829 10.416 -22.572 1.00 91.81 102 PHE A CA 1
ATOM 841 C C . PHE A 1 102 ? 16.790 11.256 -23.424 1.00 91.81 102 PHE A C 1
ATOM 843 O O . PHE A 1 102 ? 17.178 12.341 -22.995 1.00 91.81 102 PHE A O 1
ATOM 850 N N . ASN A 1 103 ? 17.179 10.741 -24.590 1.00 87.62 103 ASN A N 1
ATOM 851 C CA . ASN A 1 103 ? 18.043 11.422 -25.554 1.00 87.62 103 ASN A CA 1
ATOM 852 C C . ASN A 1 103 ? 17.253 12.407 -26.420 1.00 87.62 103 ASN A C 1
ATOM 854 O O . ASN A 1 103 ? 17.853 13.437 -26.796 1.00 87.62 103 ASN A O 1
#

InterPro domains:
  IPR013865 Protein FAM32A [PF08555] (4-85)
  IPR013865 Protein FAM32A [PTHR13282] (3-103)

Sequence (103 aa):
MADEYEHVNKSKLKLRVESDIKKKHSKKSKKKSKDKTKMQIVLEDARKSEQGQRQTTTPPNQPYGRVLTKAEEAFKKMQEKKEHKRIVEKAQMTHKQRVEQFN